Protein AF-A0A8J2Z560-F1 (afdb_monomer_lite)

Foldseek 3Di:
DPPLDQDPLLVVLLVLLLVLLVLQLVCLVVCCVVVVDPQPPPVVSVVLSVVSNVLSVVVVLLAPVSLVVNVVSLVVVLCCLPPPCCVPRVHDDPPVSSVVSVVSNVVSVVSCPPPVNVVSSVVSVVD

pLDDT: mean 84.21, std 12.17, range [44.91, 95.56]

Organism: NCBI:txid2056700

Radius of gyration: 16.34 Å; chains: 1; bounding box: 45×24×46 Å

Structure (mmCIF, N/CA/C/O backbone):
data_AF-A0A8J2Z560-F1
#
_entry.id   AF-A0A8J2Z560-F1
#
loop_
_atom_site.group_PDB
_atom_site.id
_atom_site.type_symbol
_atom_site.label_atom_id
_atom_site.label_alt_id
_atom_site.label_comp_id
_atom_site.label_asym_id
_atom_site.label_entity_id
_atom_site.label_seq_id
_atom_site.pdbx_PDB_ins_code
_atom_site.Cartn_x
_atom_site.Cartn_y
_atom_site.Cartn_z
_atom_site.occupancy
_atom_site.B_iso_or_equiv
_atom_site.auth_seq_id
_atom_site.auth_comp_id
_atom_site.auth_asym_id
_atom_site.auth_atom_id
_atom_site.pdbx_PDB_model_num
ATOM 1 N N . MET A 1 1 ? -27.516 -8.903 15.251 1.00 44.91 1 MET A N 1
ATOM 2 C CA . MET A 1 1 ? -26.198 -8.632 14.628 1.00 44.91 1 MET A CA 1
ATOM 3 C C . MET A 1 1 ? -25.779 -7.207 14.977 1.00 44.91 1 MET A C 1
ATOM 5 O O . MET A 1 1 ? -26.349 -6.266 14.437 1.00 44.91 1 MET A O 1
ATOM 9 N N . ASN A 1 2 ? -24.858 -7.015 15.925 1.00 47.09 2 ASN A N 1
ATOM 10 C CA . ASN A 1 2 ? -24.372 -5.671 16.258 1.00 47.09 2 ASN A CA 1
ATOM 11 C C . ASN A 1 2 ? -23.522 -5.148 15.093 1.00 47.09 2 ASN A C 1
ATOM 13 O O . ASN A 1 2 ? -22.430 -5.655 14.849 1.00 47.09 2 ASN A O 1
ATOM 17 N N . LYS A 1 3 ? -24.020 -4.146 14.359 1.00 56.28 3 LYS A N 1
ATOM 18 C CA . LYS A 1 3 ? -23.251 -3.467 13.307 1.00 56.28 3 LYS A CA 1
ATOM 19 C C . LYS A 1 3 ? -22.067 -2.757 13.967 1.00 56.28 3 LYS A C 1
ATOM 21 O O . LYS A 1 3 ? -22.227 -1.705 14.584 1.00 56.28 3 LYS A O 1
ATOM 26 N N . VAL A 1 4 ? -20.870 -3.329 13.863 1.00 65.12 4 VAL A N 1
ATOM 27 C CA . VAL A 1 4 ? -19.638 -2.644 14.269 1.00 65.12 4 VAL A CA 1
ATOM 28 C C . VAL A 1 4 ? -19.360 -1.559 13.227 1.00 65.12 4 VAL A C 1
ATOM 30 O O . VAL A 1 4 ? -18.790 -1.818 12.171 1.00 65.12 4 VAL A O 1
ATOM 33 N N . ILE A 1 5 ? -19.825 -0.337 13.490 1.00 73.88 5 ILE A N 1
ATOM 34 C CA . ILE A 1 5 ? -19.668 0.792 12.566 1.00 73.88 5 ILE A CA 1
ATOM 35 C C . ILE A 1 5 ? -18.176 1.128 12.431 1.00 73.88 5 ILE A C 1
ATOM 37 O O . ILE A 1 5 ? -17.498 1.411 13.424 1.00 73.88 5 ILE A O 1
ATOM 41 N N . ARG A 1 6 ? -17.662 1.106 11.194 1.00 78.31 6 ARG A N 1
ATOM 42 C CA . ARG A 1 6 ? -16.275 1.473 10.881 1.00 78.31 6 ARG A CA 1
ATOM 43 C C . ARG A 1 6 ? -16.057 2.973 11.153 1.00 78.31 6 ARG A C 1
ATOM 45 O O . ARG A 1 6 ? -16.836 3.794 10.667 1.00 78.31 6 ARG A O 1
ATOM 52 N N . PRO A 1 7 ? -14.999 3.378 11.882 1.00 84.19 7 PRO A N 1
ATOM 53 C CA . PRO A 1 7 ? -14.704 4.790 12.102 1.00 84.19 7 PRO A CA 1
ATOM 54 C C . PRO A 1 7 ? -14.401 5.509 10.781 1.00 84.19 7 PRO A C 1
ATOM 56 O O . PRO A 1 7 ? -13.635 4.993 9.966 1.00 84.19 7 PRO A O 1
ATOM 59 N N . LYS A 1 8 ? -14.894 6.747 10.609 1.00 86.38 8 LYS A N 1
ATOM 60 C CA . LYS A 1 8 ? -14.620 7.579 9.413 1.00 86.38 8 LYS A CA 1
ATOM 61 C C . LYS A 1 8 ? -13.122 7.686 9.084 1.00 86.38 8 LYS A C 1
ATOM 63 O O . LYS A 1 8 ? -12.740 7.673 7.924 1.00 86.38 8 LYS A O 1
ATOM 68 N N . ARG A 1 9 ? -12.267 7.729 10.112 1.00 85.12 9 ARG A N 1
ATOM 69 C CA . ARG A 1 9 ? -10.800 7.790 9.974 1.00 85.12 9 ARG A CA 1
ATOM 70 C C . ARG A 1 9 ? -10.196 6.520 9.373 1.00 85.12 9 ARG A C 1
ATOM 72 O O . ARG A 1 9 ? -9.296 6.608 8.553 1.00 85.12 9 ARG A O 1
ATOM 79 N N . VAL A 1 10 ? -10.707 5.350 9.765 1.00 87.38 10 VAL A N 1
ATOM 80 C CA . VAL A 1 10 ? -10.260 4.058 9.217 1.00 87.38 10 VAL A CA 1
ATOM 81 C C . VAL A 1 10 ? -10.662 3.963 7.749 1.00 87.38 10 VAL A C 1
ATOM 83 O O . VAL A 1 10 ? -9.858 3.557 6.924 1.00 87.38 10 VAL A O 1
ATOM 86 N N . TYR A 1 11 ? -11.879 4.403 7.415 1.00 89.12 11 TYR A N 1
ATOM 87 C CA . TYR A 1 11 ? -12.327 4.497 6.027 1.00 89.12 11 TYR A CA 1
ATOM 88 C C . TYR A 1 11 ? -11.426 5.418 5.194 1.00 89.12 11 TYR A C 1
ATOM 90 O O . TYR A 1 11 ? -10.955 4.996 4.147 1.00 89.12 11 TYR A O 1
ATOM 98 N N . ALA A 1 12 ? -11.127 6.625 5.687 1.00 91.00 12 ALA A N 1
ATOM 99 C CA . ALA A 1 12 ? -10.230 7.560 5.008 1.00 91.00 12 ALA A CA 1
ATOM 100 C C . ALA A 1 12 ? -8.830 6.966 4.779 1.00 91.00 12 ALA A C 1
ATOM 102 O O . ALA A 1 12 ? -8.313 7.050 3.674 1.00 91.00 12 ALA A O 1
ATOM 103 N N . ALA A 1 13 ? -8.250 6.306 5.786 1.00 92.88 13 ALA A N 1
ATOM 104 C CA . ALA A 1 13 ? -6.942 5.672 5.650 1.00 92.88 13 ALA A CA 1
ATOM 105 C C . ALA A 1 13 ? -6.941 4.527 4.623 1.00 92.88 13 ALA A C 1
ATOM 107 O O . ALA A 1 13 ? -6.016 4.422 3.830 1.00 92.88 13 ALA A O 1
ATOM 108 N N . ILE A 1 14 ? -7.987 3.698 4.586 1.00 93.19 14 ILE A N 1
ATOM 109 C CA . ILE A 1 14 ? -8.118 2.643 3.567 1.00 93.19 14 ILE A CA 1
ATOM 110 C C . ILE A 1 14 ? -8.240 3.257 2.167 1.00 93.19 14 ILE A C 1
ATOM 112 O O . ILE A 1 14 ? -7.603 2.781 1.236 1.00 93.19 14 ILE A O 1
ATOM 116 N N . TRP A 1 15 ? -9.008 4.340 2.022 1.00 93.56 15 TRP A N 1
ATOM 117 C CA . TRP A 1 15 ? -9.097 5.067 0.754 1.00 93.56 15 TRP A CA 1
ATOM 118 C C . TRP A 1 15 ? -7.780 5.699 0.328 1.00 93.56 15 TRP A C 1
ATOM 120 O O . TRP A 1 15 ? -7.501 5.726 -0.863 1.00 93.56 15 TRP A O 1
ATOM 130 N N . MET A 1 16 ? -6.954 6.157 1.270 1.00 94.62 16 MET A N 1
ATOM 131 C CA . MET A 1 16 ? -5.595 6.603 0.962 1.00 94.62 16 MET A CA 1
ATOM 132 C C . MET A 1 16 ? -4.744 5.450 0.418 1.00 94.62 16 MET A C 1
ATOM 134 O O . MET A 1 16 ? -4.065 5.644 -0.580 1.00 94.62 16 MET A O 1
ATOM 138 N N . LEU A 1 17 ? -4.829 4.247 1.003 1.00 94.94 17 LEU A N 1
ATOM 139 C CA . LEU A 1 17 ? -4.111 3.071 0.488 1.00 94.94 17 LEU A CA 1
ATOM 140 C C . LEU A 1 17 ? -4.580 2.680 -0.922 1.00 94.94 17 LEU A C 1
ATOM 142 O O . LEU A 1 17 ? -3.751 2.409 -1.784 1.00 94.94 17 LEU A O 1
ATOM 146 N N . TYR A 1 18 ? -5.889 2.719 -1.191 1.00 94.50 18 TYR A N 1
ATOM 147 C CA . TYR A 1 18 ? -6.398 2.528 -2.554 1.00 94.50 18 TYR A CA 1
ATOM 148 C C . TYR A 1 18 ? -5.937 3.630 -3.503 1.00 94.50 18 TYR A C 1
ATOM 150 O O . TYR A 1 18 ? -5.546 3.336 -4.626 1.00 94.50 18 TYR A O 1
ATOM 158 N N . GLY A 1 19 ? -5.955 4.884 -3.049 1.00 92.75 19 GLY A N 1
ATOM 159 C CA . GLY A 1 19 ? -5.475 6.027 -3.818 1.00 92.75 19 GLY A CA 1
ATOM 160 C C . GLY A 1 19 ? -4.023 5.851 -4.243 1.00 92.75 19 GLY A C 1
ATOM 161 O O . GLY A 1 19 ? -3.715 6.079 -5.402 1.00 92.75 19 GLY A O 1
ATOM 162 N N . VAL A 1 20 ? -3.163 5.358 -3.350 1.00 93.69 20 VAL A N 1
ATOM 163 C CA . VAL A 1 20 ? -1.766 5.033 -3.670 1.00 93.69 20 VAL A CA 1
ATOM 164 C C . VAL A 1 20 ? -1.671 3.993 -4.778 1.00 93.69 20 VAL A C 1
ATOM 166 O O . VAL A 1 20 ? -0.964 4.207 -5.752 1.00 93.69 20 VAL A O 1
ATOM 169 N N . SER A 1 21 ? -2.417 2.892 -4.676 1.00 91.69 21 SER A N 1
ATOM 170 C CA . SER A 1 21 ? -2.369 1.857 -5.714 1.00 91.69 21 SER A CA 1
ATOM 171 C C . SER A 1 21 ? -2.930 2.334 -7.056 1.00 91.69 21 SER A C 1
ATOM 173 O O . SER A 1 21 ? -2.436 1.940 -8.105 1.00 91.69 21 SER A O 1
ATOM 175 N N . ILE A 1 22 ? -3.950 3.195 -7.034 1.00 91.62 22 ILE A N 1
ATOM 176 C CA . ILE A 1 22 ? -4.503 3.804 -8.248 1.00 91.62 22 ILE A CA 1
ATOM 177 C C . ILE A 1 22 ? -3.496 4.775 -8.868 1.00 91.62 22 ILE A C 1
ATOM 179 O O . ILE A 1 22 ? -3.329 4.753 -10.080 1.00 91.62 22 ILE A O 1
ATOM 183 N N . LEU A 1 23 ? -2.821 5.604 -8.065 1.00 90.56 23 LEU A N 1
ATOM 184 C CA . LEU A 1 23 ? -1.782 6.514 -8.553 1.00 90.56 23 LE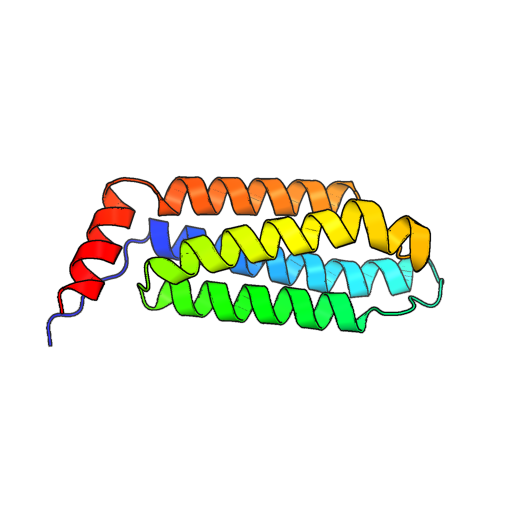U A CA 1
ATOM 185 C C . LEU A 1 23 ? -0.653 5.747 -9.244 1.00 90.56 23 LEU A C 1
ATOM 187 O O . LEU A 1 23 ? -0.274 6.127 -10.347 1.00 90.56 23 LEU A O 1
ATOM 191 N N . GLY A 1 24 ? -0.215 4.631 -8.665 1.00 86.25 24 GLY A N 1
ATOM 192 C CA . GLY A 1 24 ? 0.818 3.791 -9.262 1.00 86.25 24 GLY A CA 1
ATOM 193 C C . GLY A 1 24 ? 0.390 3.161 -10.581 1.00 86.25 24 GLY A C 1
ATOM 194 O O . GLY A 1 24 ? 1.121 3.204 -11.564 1.00 86.25 24 GLY A O 1
ATOM 195 N N . LEU A 1 25 ? -0.847 2.660 -10.656 1.00 87.00 25 LEU A N 1
ATOM 196 C CA . LEU A 1 25 ? -1.410 2.154 -11.913 1.00 87.00 25 LEU A CA 1
ATOM 197 C C . LEU A 1 25 ? -1.561 3.251 -12.977 1.00 87.00 25 LEU A C 1
ATOM 199 O O . LEU A 1 25 ? -1.373 2.984 -14.164 1.00 87.00 25 LEU A O 1
ATOM 203 N N . LEU A 1 26 ? -1.906 4.476 -12.572 1.00 84.44 26 LEU A N 1
ATOM 204 C CA . LEU A 1 26 ? -1.991 5.618 -13.482 1.00 84.44 26 LEU A CA 1
ATOM 205 C C . LEU A 1 26 ? -0.609 6.032 -13.996 1.00 84.44 26 LEU A C 1
ATOM 207 O O . LEU A 1 26 ? -0.501 6.362 -15.176 1.00 84.44 26 LEU A O 1
ATOM 211 N N . ASP A 1 27 ? 0.433 5.957 -13.162 1.00 81.12 27 ASP A N 1
ATOM 212 C CA . ASP A 1 27 ? 1.806 6.267 -13.572 1.00 81.12 27 ASP A CA 1
ATOM 213 C C . ASP A 1 27 ? 2.270 5.363 -14.722 1.00 81.12 27 ASP A C 1
ATOM 215 O O . ASP A 1 27 ? 2.879 5.844 -15.674 1.00 81.12 27 ASP A O 1
ATOM 219 N N . LEU A 1 28 ? 1.884 4.082 -14.720 1.00 76.12 28 LEU A N 1
ATOM 220 C CA . LEU A 1 28 ? 2.159 3.155 -15.831 1.00 76.12 28 LEU A CA 1
ATOM 221 C C . LEU A 1 28 ? 1.539 3.629 -17.153 1.00 76.12 28 LEU A C 1
ATOM 223 O O . LEU A 1 28 ? 2.154 3.525 -18.220 1.00 76.12 28 LEU A O 1
ATOM 227 N N . MET A 1 29 ? 0.323 4.178 -17.101 1.00 71.44 29 MET A N 1
ATOM 228 C CA . MET A 1 29 ? -0.375 4.682 -18.287 1.00 71.44 29 MET A CA 1
ATOM 229 C C . MET A 1 29 ? 0.233 5.992 -18.800 1.00 71.44 29 MET A C 1
ATOM 231 O O . MET A 1 29 ? 0.290 6.216 -20.011 1.00 71.44 29 MET A O 1
ATOM 235 N N . THR A 1 30 ? 0.699 6.861 -17.902 1.00 67.88 30 THR A N 1
ATOM 236 C CA . THR A 1 30 ? 1.297 8.150 -18.279 1.00 67.88 30 THR A CA 1
ATOM 237 C C . THR A 1 30 ? 2.750 8.014 -18.714 1.00 67.88 30 THR A C 1
ATOM 239 O O . THR A 1 30 ? 3.176 8.665 -19.664 1.00 67.88 30 THR A O 1
ATOM 242 N N . SER A 1 31 ? 3.514 7.137 -18.074 1.00 61.88 31 SER A N 1
ATOM 243 C CA . SER A 1 31 ? 4.936 6.958 -18.360 1.00 61.88 31 SER A CA 1
ATOM 244 C C . SER A 1 31 ? 5.159 6.206 -19.681 1.00 61.88 31 SER A C 1
ATOM 246 O O . SER A 1 31 ? 6.055 6.572 -20.441 1.00 61.88 31 SER A O 1
ATOM 248 N N . SER A 1 32 ? 4.289 5.254 -20.045 1.00 55.44 32 SER A N 1
ATOM 249 C CA . SER A 1 32 ? 4.311 4.605 -21.372 1.00 55.44 32 SER A CA 1
ATOM 250 C C . SER A 1 32 ? 3.948 5.551 -22.526 1.00 55.44 32 SER A C 1
ATOM 252 O O . SER A 1 32 ? 4.480 5.413 -23.628 1.00 55.44 32 SER A O 1
ATOM 254 N N . THR A 1 33 ? 3.078 6.538 -22.288 1.00 55.25 33 THR A N 1
ATOM 255 C CA . THR A 1 33 ? 2.648 7.501 -23.316 1.00 55.25 33 THR A CA 1
ATOM 256 C C . THR A 1 33 ? 3.595 8.691 -23.470 1.00 55.25 33 THR A C 1
ATOM 258 O O . THR A 1 33 ? 3.771 9.175 -24.586 1.00 55.25 33 THR A O 1
ATOM 261 N N . LEU A 1 34 ? 4.232 9.151 -22.388 1.00 55.16 34 LEU A N 1
ATOM 262 C CA . LEU A 1 34 ? 5.132 10.311 -22.415 1.00 55.16 34 LEU A CA 1
ATOM 263 C C . LEU A 1 34 ? 6.571 9.967 -22.812 1.00 55.16 34 LEU A C 1
ATOM 265 O O . LEU A 1 34 ? 7.247 10.808 -23.401 1.00 55.16 34 LEU A O 1
ATOM 269 N N . VAL A 1 35 ? 7.051 8.760 -22.496 1.00 59.00 35 VAL A N 1
ATOM 270 C CA . VAL A 1 35 ? 8.469 8.401 -22.674 1.00 59.00 35 VAL A CA 1
ATOM 271 C C . VAL A 1 35 ? 8.712 7.606 -23.967 1.00 59.00 35 VAL A C 1
ATOM 273 O O . VAL A 1 35 ? 9.851 7.518 -24.408 1.00 59.00 35 VAL A O 1
ATOM 276 N N . MET A 1 36 ? 7.667 7.076 -24.628 1.00 57.31 36 MET A N 1
ATOM 277 C CA . MET A 1 36 ? 7.758 6.242 -25.850 1.00 57.31 36 MET A CA 1
ATOM 278 C C . MET A 1 36 ? 8.816 5.120 -25.778 1.00 57.31 36 MET A C 1
ATOM 280 O O . MET A 1 36 ? 9.326 4.666 -26.802 1.00 57.31 36 MET A O 1
ATOM 284 N N . VAL A 1 37 ? 9.157 4.658 -24.575 1.00 59.09 37 VAL A N 1
ATOM 285 C CA . VAL A 1 37 ? 10.047 3.515 -24.368 1.00 59.09 37 VAL A CA 1
ATOM 286 C C . VAL A 1 37 ? 9.163 2.297 -24.111 1.00 59.09 37 VAL A C 1
ATOM 288 O O . VAL A 1 37 ? 8.261 2.386 -23.271 1.00 59.09 37 VAL A O 1
ATOM 291 N N . PRO A 1 38 ? 9.367 1.173 -24.824 1.00 58.03 38 PRO A N 1
ATOM 292 C CA . PRO A 1 38 ? 8.678 -0.066 -24.504 1.00 58.03 38 PRO A CA 1
ATOM 293 C C . PRO A 1 38 ? 9.036 -0.445 -23.069 1.00 58.03 38 PRO A C 1
ATOM 295 O O . PRO A 1 38 ? 10.179 -0.767 -22.761 1.00 58.03 38 PRO A O 1
ATOM 298 N N . MET A 1 39 ? 8.057 -0.342 -22.177 1.00 63.56 39 MET A N 1
ATOM 299 C CA . MET A 1 39 ? 8.234 -0.741 -20.794 1.00 63.56 39 MET A CA 1
ATOM 300 C C . MET A 1 39 ? 8.243 -2.267 -20.742 1.00 63.56 39 MET A C 1
ATOM 302 O O . MET A 1 39 ? 7.203 -2.922 -20.865 1.00 63.56 39 MET A O 1
ATOM 306 N N . GLU A 1 40 ? 9.424 -2.846 -20.579 1.00 65.31 40 GLU A N 1
ATOM 307 C CA . GLU A 1 40 ? 9.525 -4.252 -20.231 1.00 65.31 40 GLU A CA 1
ATOM 308 C C . GLU A 1 40 ? 9.004 -4.439 -18.798 1.00 65.31 40 GLU A C 1
ATOM 310 O O . GLU A 1 40 ? 9.266 -3.640 -17.903 1.00 65.31 40 GLU A O 1
ATOM 315 N N . HIS A 1 41 ? 8.220 -5.495 -18.585 1.00 71.69 41 HIS A N 1
ATOM 316 C CA . HIS A 1 41 ? 7.717 -5.902 -17.269 1.00 71.69 41 HIS A CA 1
ATOM 317 C C . HIS A 1 41 ? 6.661 -5.018 -16.567 1.00 71.69 41 HIS A C 1
ATOM 319 O O . HIS A 1 41 ? 6.423 -5.247 -15.387 1.00 71.69 41 HIS A O 1
ATOM 325 N N . VAL A 1 42 ? 5.909 -4.157 -17.273 1.00 75.75 42 VAL A N 1
ATOM 326 C CA . VAL A 1 42 ? 4.746 -3.387 -16.720 1.00 75.75 42 VAL A CA 1
ATOM 327 C C . VAL A 1 42 ? 3.762 -4.238 -15.913 1.00 75.75 42 VAL A C 1
ATOM 329 O O . VAL A 1 42 ? 3.084 -3.775 -14.996 1.00 75.75 42 VAL A O 1
ATOM 332 N N . TRP A 1 43 ? 3.629 -5.511 -16.279 1.00 80.75 43 TRP A N 1
ATOM 333 C CA . TRP A 1 43 ? 2.741 -6.438 -15.589 1.00 80.75 43 TRP A CA 1
ATOM 334 C C . TRP A 1 43 ? 3.141 -6.653 -14.119 1.00 80.75 43 TRP A C 1
ATOM 336 O O . TRP A 1 43 ? 2.262 -6.966 -13.317 1.00 80.75 43 TRP A O 1
ATOM 346 N N . LEU A 1 44 ? 4.419 -6.474 -13.752 1.00 84.88 44 LEU A N 1
ATOM 347 C CA . LEU A 1 44 ? 4.887 -6.559 -12.366 1.00 84.88 44 LEU A CA 1
ATOM 348 C C . LEU A 1 44 ? 4.233 -5.481 -11.507 1.00 84.88 44 LEU A C 1
ATOM 350 O O . LEU A 1 44 ? 3.713 -5.800 -10.440 1.00 84.88 44 LEU A O 1
ATOM 354 N N . ASP A 1 45 ? 4.182 -4.245 -11.998 1.00 85.31 45 ASP A N 1
ATOM 355 C CA . ASP A 1 45 ? 3.522 -3.132 -11.322 1.00 85.31 45 ASP A CA 1
ATOM 356 C C . ASP A 1 45 ? 2.029 -3.388 -11.170 1.00 85.31 45 ASP A C 1
ATOM 358 O O . ASP A 1 45 ? 1.477 -3.266 -10.076 1.00 85.31 45 ASP A O 1
ATOM 362 N N . VAL A 1 46 ? 1.374 -3.837 -12.244 1.00 87.81 46 VAL A N 1
ATOM 363 C CA . VAL A 1 46 ? -0.051 -4.185 -12.205 1.00 87.81 46 VAL A CA 1
ATOM 364 C C . VAL A 1 46 ? -0.319 -5.239 -11.131 1.00 87.81 46 VAL A C 1
ATOM 366 O O . VAL A 1 46 ? -1.221 -5.069 -10.309 1.00 87.81 46 VAL A O 1
ATOM 369 N N . VAL A 1 47 ? 0.479 -6.308 -11.090 1.00 91.38 47 VAL A N 1
ATOM 370 C CA . VAL A 1 47 ? 0.339 -7.367 -10.085 1.00 91.38 47 VAL A CA 1
ATOM 371 C C . VAL A 1 47 ? 0.600 -6.827 -8.679 1.00 91.38 47 VAL A C 1
ATOM 373 O O . VAL A 1 47 ? -0.202 -7.081 -7.780 1.00 91.38 47 VAL A O 1
ATOM 376 N N . ALA A 1 48 ? 1.670 -6.058 -8.474 1.00 91.19 48 ALA A N 1
ATOM 377 C CA . ALA A 1 48 ? 2.023 -5.514 -7.169 1.00 91.19 48 ALA A CA 1
ATOM 378 C C . ALA A 1 48 ? 0.932 -4.586 -6.618 1.00 91.19 48 ALA A C 1
ATOM 380 O O . ALA A 1 48 ? 0.480 -4.765 -5.483 1.00 91.19 48 ALA A O 1
ATOM 381 N N . TYR A 1 49 ? 0.435 -3.651 -7.430 1.00 93.12 49 TYR A N 1
ATOM 382 C CA . TYR A 1 49 ? -0.626 -2.734 -7.020 1.00 93.12 49 TYR A CA 1
ATOM 383 C C . TYR A 1 49 ? -1.968 -3.449 -6.810 1.00 93.12 49 TYR A C 1
ATOM 385 O O . TYR A 1 49 ? -2.669 -3.137 -5.847 1.00 93.12 49 TYR A O 1
ATOM 393 N N . ILE A 1 50 ? -2.312 -4.468 -7.608 1.00 94.19 50 ILE A N 1
ATOM 394 C CA . ILE A 1 50 ? -3.498 -5.309 -7.353 1.00 94.19 50 ILE A CA 1
ATOM 395 C C . ILE A 1 50 ? -3.370 -6.053 -6.019 1.00 94.19 50 ILE A C 1
ATOM 397 O O . ILE A 1 50 ? -4.332 -6.109 -5.248 1.00 94.19 50 ILE A O 1
ATOM 401 N N . VAL A 1 51 ? -2.192 -6.602 -5.712 1.00 95.19 51 VAL A N 1
ATOM 402 C CA . VAL A 1 51 ? -1.936 -7.277 -4.432 1.00 95.19 51 VAL A CA 1
ATOM 403 C C . VAL A 1 51 ? -2.071 -6.291 -3.268 1.00 95.19 51 VAL A C 1
ATOM 405 O O . VAL A 1 51 ? -2.737 -6.606 -2.280 1.00 95.19 51 VAL A O 1
ATOM 408 N N . LEU A 1 52 ? -1.525 -5.077 -3.383 1.00 94.69 52 LEU A N 1
ATOM 409 C CA . LEU A 1 52 ? -1.686 -4.034 -2.364 1.00 94.69 52 LEU A CA 1
ATOM 410 C C . LEU A 1 52 ? -3.161 -3.643 -2.173 1.00 94.69 52 LEU A C 1
ATOM 412 O O . LEU A 1 52 ? -3.617 -3.552 -1.029 1.00 94.69 52 LEU A O 1
ATOM 416 N N . ILE A 1 53 ? -3.943 -3.516 -3.253 1.00 94.88 53 ILE A N 1
ATOM 417 C CA . ILE A 1 53 ? -5.399 -3.290 -3.189 1.00 94.88 53 ILE A CA 1
ATOM 418 C C . ILE A 1 53 ? -6.094 -4.435 -2.448 1.00 94.88 53 ILE A C 1
ATOM 420 O O . ILE A 1 53 ? -6.896 -4.189 -1.544 1.00 94.88 53 ILE A O 1
ATOM 424 N N . ALA A 1 54 ? -5.781 -5.687 -2.785 1.00 95.56 54 ALA A N 1
ATOM 425 C CA . ALA A 1 54 ? -6.376 -6.849 -2.135 1.00 95.56 54 ALA A CA 1
ATOM 426 C C . ALA A 1 54 ? -6.079 -6.857 -0.627 1.00 95.56 54 ALA A C 1
ATOM 428 O O . ALA A 1 54 ? -6.977 -7.062 0.192 1.00 95.56 54 ALA A O 1
ATOM 429 N N . VAL A 1 55 ? -4.845 -6.550 -0.227 1.00 95.31 55 VAL A N 1
ATOM 430 C CA . VAL A 1 55 ? -4.483 -6.476 1.193 1.00 95.31 55 VAL A CA 1
ATOM 431 C C . VAL A 1 55 ? -5.154 -5.282 1.882 1.00 95.31 55 VAL A C 1
ATOM 433 O O . VAL A 1 55 ? -5.655 -5.433 2.998 1.00 95.31 55 VAL A O 1
ATOM 436 N N . ALA A 1 56 ? -5.259 -4.120 1.230 1.00 93.44 56 ALA A N 1
ATOM 437 C CA . ALA A 1 56 ? -6.018 -2.977 1.748 1.00 93.44 56 ALA A CA 1
ATOM 438 C C . ALA A 1 56 ? -7.508 -3.316 1.951 1.00 93.44 56 ALA A C 1
ATOM 440 O O . ALA A 1 56 ? -8.111 -2.914 2.954 1.00 93.44 56 ALA A O 1
ATOM 441 N N . PHE A 1 57 ? -8.087 -4.139 1.073 1.00 93.75 57 PHE A N 1
ATOM 442 C CA . PHE A 1 57 ? -9.434 -4.673 1.251 1.00 93.75 57 PHE A CA 1
ATOM 443 C C . PHE A 1 57 ? -9.537 -5.574 2.485 1.00 93.75 57 PHE A C 1
ATOM 445 O O . PHE A 1 57 ? -10.459 -5.401 3.286 1.00 93.75 57 PHE A O 1
ATOM 452 N N . VAL A 1 58 ? -8.567 -6.462 2.717 1.00 92.69 58 VAL A N 1
ATOM 453 C CA . VAL A 1 58 ? -8.521 -7.301 3.929 1.00 92.69 58 VAL A CA 1
ATOM 454 C C . VAL A 1 58 ? -8.359 -6.453 5.201 1.00 92.69 58 VAL A C 1
ATOM 456 O O . VAL A 1 58 ? -9.019 -6.722 6.208 1.00 92.69 58 VAL A O 1
ATOM 459 N N . ILE A 1 59 ? -7.570 -5.370 5.168 1.00 92.00 59 ILE A N 1
ATOM 460 C CA . ILE A 1 59 ? -7.511 -4.389 6.271 1.00 92.00 59 ILE A CA 1
ATOM 461 C C . ILE A 1 59 ? -8.903 -3.798 6.526 1.00 92.00 59 ILE A C 1
ATOM 463 O O . ILE A 1 59 ? -9.313 -3.626 7.677 1.00 92.00 59 ILE A O 1
ATOM 467 N N . SER A 1 60 ? -9.664 -3.533 5.463 1.00 89.75 60 SER A N 1
ATOM 468 C CA . SER A 1 60 ? -11.032 -3.026 5.556 1.00 89.75 60 SER A CA 1
ATOM 469 C C . SER A 1 60 ? -11.979 -3.985 6.291 1.00 89.75 60 SER A C 1
ATOM 471 O O . SER A 1 60 ? -12.874 -3.529 7.009 1.00 89.75 60 SER A O 1
ATOM 473 N N . LEU A 1 61 ? -11.753 -5.296 6.201 1.00 88.94 61 LEU A N 1
ATOM 474 C CA . LEU A 1 61 ? -12.526 -6.302 6.936 1.00 88.94 61 LE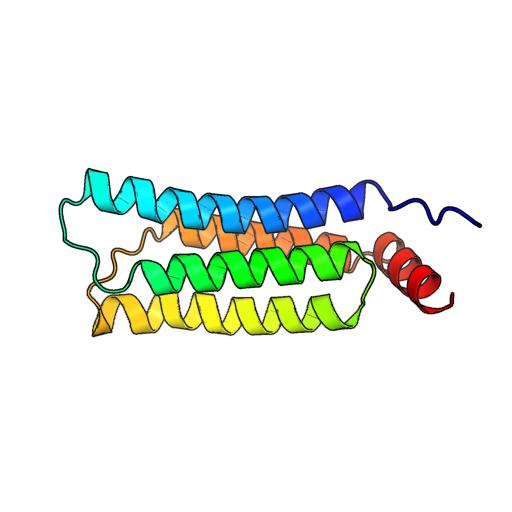U A CA 1
ATOM 475 C C . LEU A 1 61 ? -12.214 -6.316 8.444 1.00 88.94 61 LEU A C 1
ATOM 477 O O . LEU A 1 61 ? -12.911 -6.978 9.205 1.00 88.94 61 LEU A O 1
ATOM 481 N N . GLY A 1 62 ? -11.210 -5.560 8.903 1.00 85.50 62 GLY A N 1
ATOM 482 C CA . GLY A 1 62 ? -10.854 -5.460 10.321 1.00 85.50 62 GLY A CA 1
ATOM 483 C C . GLY A 1 62 ? -9.804 -6.473 10.776 1.00 85.50 62 GLY A C 1
ATOM 484 O O . GLY A 1 62 ? -9.600 -6.656 11.978 1.00 85.50 62 GLY A O 1
ATOM 485 N N . VAL A 1 63 ? -9.093 -7.108 9.842 1.00 88.94 63 VAL A N 1
ATOM 486 C CA . VAL A 1 63 ? -8.019 -8.058 10.154 1.00 88.94 63 VAL A CA 1
ATOM 487 C C . VAL A 1 63 ? -6.751 -7.299 10.556 1.00 88.94 63 VAL A C 1
ATOM 489 O O . VAL A 1 63 ? -6.159 -6.580 9.752 1.00 88.94 63 VAL A O 1
ATOM 492 N N . LYS A 1 64 ? -6.283 -7.472 11.800 1.00 88.25 64 LYS A N 1
ATOM 493 C CA . LYS A 1 64 ? -5.084 -6.765 12.297 1.00 88.25 64 LYS A CA 1
ATOM 494 C C . LYS A 1 64 ? -3.799 -7.180 11.594 1.00 88.25 64 LYS A C 1
ATOM 496 O O . LYS A 1 64 ? -2.961 -6.321 11.336 1.00 88.25 64 LYS A O 1
ATOM 501 N N . ALA A 1 65 ? -3.652 -8.472 11.300 1.00 88.75 65 ALA A N 1
ATOM 502 C CA . ALA A 1 65 ? -2.457 -9.022 10.663 1.00 88.75 65 ALA A CA 1
ATOM 503 C C . ALA A 1 65 ? -2.228 -8.441 9.258 1.00 88.75 65 ALA A C 1
ATOM 505 O O . ALA A 1 65 ? -1.088 -8.207 8.870 1.00 88.75 65 ALA A O 1
ATOM 506 N N . ALA A 1 66 ? -3.303 -8.100 8.539 1.00 91.56 66 ALA A N 1
ATOM 507 C CA . ALA A 1 66 ? -3.222 -7.526 7.198 1.00 91.56 66 ALA A CA 1
ATOM 508 C C . ALA A 1 66 ? -2.475 -6.183 7.159 1.00 91.56 66 ALA A C 1
ATOM 510 O O . ALA A 1 66 ? -1.835 -5.869 6.162 1.00 91.56 66 ALA A O 1
ATOM 511 N N . LYS A 1 67 ? -2.480 -5.420 8.263 1.00 91.81 67 LYS A N 1
ATOM 512 C CA . LYS A 1 67 ? -1.684 -4.189 8.384 1.00 91.81 67 LYS A CA 1
ATOM 513 C C . LYS A 1 67 ? -0.186 -4.466 8.263 1.00 91.81 67 LYS A C 1
ATOM 515 O O . LYS A 1 67 ? 0.507 -3.744 7.560 1.00 91.81 67 LYS A O 1
ATOM 520 N N . TRP A 1 68 ? 0.296 -5.509 8.935 1.00 93.50 68 TRP A N 1
ATOM 521 C CA . TRP A 1 68 ? 1.702 -5.907 8.880 1.00 93.50 68 TRP A CA 1
ATOM 522 C C . TRP A 1 68 ? 2.071 -6.472 7.513 1.00 93.50 68 TRP A C 1
ATOM 524 O O . TRP A 1 68 ? 3.097 -6.091 6.963 1.00 93.50 68 TRP A O 1
ATOM 534 N N . ILE A 1 69 ? 1.199 -7.307 6.940 1.00 94.56 69 ILE A N 1
ATOM 535 C CA . ILE A 1 69 ? 1.391 -7.867 5.596 1.00 94.56 69 ILE A CA 1
ATOM 536 C C . ILE A 1 69 ? 1.531 -6.744 4.563 1.00 94.56 69 ILE A C 1
ATOM 538 O O . ILE A 1 69 ? 2.464 -6.766 3.768 1.00 94.56 69 ILE A O 1
ATOM 542 N N . TYR A 1 70 ? 0.661 -5.730 4.613 1.00 95.56 70 TYR A N 1
ATOM 543 C CA . TYR A 1 70 ? 0.741 -4.588 3.703 1.00 95.56 70 TYR A CA 1
ATOM 544 C C . TYR A 1 70 ? 2.060 -3.829 3.854 1.00 95.56 70 TYR A C 1
ATOM 546 O O . TYR A 1 70 ? 2.677 -3.496 2.853 1.00 95.56 70 TYR A O 1
ATOM 554 N N . ILE A 1 71 ? 2.506 -3.556 5.087 1.00 94.38 71 ILE A N 1
ATOM 555 C CA . ILE A 1 71 ? 3.777 -2.851 5.325 1.00 94.38 71 ILE A CA 1
ATOM 556 C C . ILE A 1 71 ? 4.943 -3.630 4.714 1.00 94.38 71 ILE A C 1
ATOM 558 O O . ILE A 1 71 ? 5.762 -3.041 4.019 1.00 94.38 71 ILE A O 1
ATOM 562 N N . ILE A 1 72 ? 5.005 -4.944 4.944 1.00 95.31 72 ILE A N 1
ATOM 563 C CA . ILE A 1 72 ? 6.073 -5.796 4.406 1.00 95.31 72 ILE A CA 1
ATOM 564 C C . ILE A 1 72 ? 6.047 -5.779 2.876 1.00 95.31 72 ILE A C 1
ATOM 566 O O . ILE A 1 72 ? 7.079 -5.547 2.253 1.00 95.31 72 ILE A O 1
ATOM 570 N N . LEU A 1 73 ? 4.870 -5.967 2.274 1.00 94.69 73 LEU A N 1
ATOM 571 C CA . LEU A 1 73 ? 4.708 -5.924 0.821 1.00 94.69 73 LEU A CA 1
ATOM 572 C C . LEU A 1 73 ? 5.088 -4.563 0.241 1.00 94.69 73 LEU A C 1
ATOM 574 O O . LEU A 1 73 ? 5.776 -4.522 -0.769 1.00 94.69 73 LEU A O 1
ATOM 578 N N . ALA A 1 74 ? 4.694 -3.465 0.888 1.00 93.56 74 ALA A N 1
ATOM 579 C CA . ALA A 1 74 ? 5.068 -2.124 0.465 1.00 93.56 74 ALA A CA 1
ATOM 580 C C . ALA A 1 74 ? 6.590 -1.932 0.529 1.00 93.56 74 ALA A C 1
ATOM 582 O O . ALA A 1 74 ? 7.178 -1.482 -0.444 1.00 93.56 74 ALA A O 1
ATOM 583 N N . ILE A 1 75 ? 7.251 -2.324 1.622 1.00 94.75 75 ILE A N 1
ATOM 584 C CA . ILE A 1 75 ? 8.716 -2.221 1.732 1.00 94.75 75 ILE A CA 1
ATOM 585 C C . ILE A 1 75 ? 9.398 -3.002 0.606 1.00 94.75 75 ILE A C 1
ATOM 587 O O . ILE A 1 75 ? 10.268 -2.454 -0.062 1.00 94.75 75 ILE A O 1
ATOM 591 N N . ILE A 1 76 ? 8.991 -4.255 0.380 1.00 94.75 76 ILE A N 1
ATOM 592 C CA . ILE A 1 76 ? 9.558 -5.097 -0.682 1.00 94.75 76 ILE A CA 1
ATOM 593 C C . ILE A 1 76 ? 9.323 -4.455 -2.051 1.00 94.75 76 ILE A C 1
ATOM 595 O O . ILE A 1 76 ? 10.263 -4.325 -2.830 1.00 94.75 76 ILE A O 1
ATOM 599 N N . TRP A 1 77 ? 8.092 -4.025 -2.327 1.00 93.75 77 TRP A N 1
ATOM 600 C CA . TRP A 1 77 ? 7.718 -3.440 -3.607 1.00 93.75 77 TRP A CA 1
ATOM 601 C C . TRP A 1 77 ? 8.475 -2.146 -3.894 1.00 93.75 77 TRP A C 1
ATOM 603 O O . TRP A 1 77 ? 9.137 -2.049 -4.918 1.00 93.75 77 TRP A O 1
ATOM 613 N N . TYR A 1 78 ? 8.453 -1.178 -2.977 1.00 90.94 78 TYR A N 1
ATOM 614 C CA . TYR A 1 78 ? 9.136 0.099 -3.185 1.00 90.94 78 TYR A CA 1
ATOM 615 C C . TYR A 1 78 ? 10.661 -0.045 -3.180 1.00 90.94 78 TYR A C 1
ATOM 617 O O . TYR A 1 78 ? 11.329 0.682 -3.906 1.00 90.94 78 TYR A O 1
ATOM 625 N N . ALA A 1 79 ? 11.234 -0.998 -2.435 1.00 91.19 79 ALA A N 1
ATOM 626 C CA . ALA A 1 79 ? 12.660 -1.304 -2.556 1.00 91.19 79 ALA A CA 1
ATOM 627 C C . ALA A 1 79 ? 12.993 -1.867 -3.947 1.00 91.19 79 ALA A C 1
ATOM 629 O O . ALA A 1 79 ? 13.958 -1.434 -4.573 1.00 91.19 79 ALA A O 1
ATOM 630 N N . PHE A 1 80 ? 12.175 -2.789 -4.455 1.00 90.38 80 PHE A N 1
ATOM 631 C CA . PHE A 1 80 ? 12.341 -3.357 -5.791 1.00 90.38 80 PHE A CA 1
ATOM 632 C C . PHE A 1 80 ? 12.170 -2.295 -6.889 1.00 90.38 80 PHE A C 1
ATOM 634 O O . PHE A 1 80 ? 12.981 -2.213 -7.809 1.00 90.38 80 PHE A O 1
ATOM 641 N N . LEU A 1 81 ? 11.170 -1.429 -6.746 1.00 87.25 81 LEU A N 1
ATOM 642 C CA . LEU A 1 81 ? 10.847 -0.360 -7.684 1.00 87.25 81 LEU A CA 1
ATOM 643 C C . LEU A 1 81 ? 11.892 0.765 -7.701 1.00 87.25 81 LEU A C 1
ATOM 645 O O . LEU A 1 81 ? 12.156 1.319 -8.761 1.00 87.25 81 LEU A O 1
ATOM 649 N N . ILE A 1 82 ? 12.533 1.076 -6.570 1.00 87.62 82 ILE A N 1
ATOM 650 C CA . ILE A 1 82 ? 13.562 2.128 -6.495 1.00 87.62 82 ILE A CA 1
ATOM 651 C C . ILE A 1 82 ? 14.952 1.607 -6.880 1.00 87.62 82 ILE A C 1
ATOM 653 O O . ILE A 1 82 ? 15.676 2.300 -7.588 1.00 87.62 82 ILE A O 1
ATOM 657 N N . PHE A 1 83 ? 15.345 0.422 -6.402 1.00 89.19 83 PHE A N 1
ATOM 658 C CA . PHE A 1 83 ? 16.732 -0.046 -6.517 1.00 89.19 83 PHE A CA 1
ATOM 659 C C . PHE A 1 83 ? 16.947 -1.095 -7.609 1.00 89.19 83 PHE A C 1
ATOM 661 O O . PHE A 1 83 ? 18.033 -1.166 -8.164 1.00 89.19 83 PHE A O 1
ATOM 668 N N . TYR A 1 84 ? 15.949 -1.925 -7.922 1.00 87.25 84 TYR A N 1
ATOM 669 C CA . TYR A 1 84 ? 16.153 -3.071 -8.815 1.00 87.25 84 TYR A CA 1
ATOM 670 C C . TYR A 1 84 ? 15.635 -2.822 -10.234 1.00 87.25 84 TYR A C 1
ATOM 672 O O . TYR A 1 84 ? 16.382 -2.982 -11.200 1.00 87.25 84 TYR A O 1
ATOM 680 N N . LEU A 1 85 ? 14.370 -2.412 -10.368 1.00 83.06 85 LEU A N 1
ATOM 681 C CA . LEU A 1 85 ? 13.702 -2.218 -11.661 1.00 83.06 85 LEU A CA 1
ATOM 682 C C . LEU A 1 85 ? 14.384 -1.176 -12.572 1.00 83.06 85 LEU A C 1
ATOM 684 O O . LEU A 1 85 ? 14.525 -1.458 -13.766 1.00 83.06 85 LEU A O 1
ATOM 688 N N . PRO A 1 86 ? 14.862 -0.021 -12.069 1.00 80.19 86 PRO A N 1
ATOM 689 C CA . PRO A 1 86 ? 15.552 0.952 -12.912 1.00 80.19 86 PRO A CA 1
ATOM 690 C C . PRO A 1 86 ? 16.892 0.426 -13.441 1.00 80.19 86 PRO A C 1
ATOM 692 O O . PRO A 1 86 ? 17.224 0.661 -14.599 1.00 80.19 86 PRO A O 1
ATOM 695 N N . GLU A 1 87 ? 17.641 -0.314 -12.617 1.00 81.25 87 GLU A N 1
ATOM 696 C CA . GLU A 1 87 ? 18.967 -0.840 -12.973 1.00 81.25 87 GLU A CA 1
ATOM 697 C C . GLU A 1 87 ? 18.900 -2.045 -13.924 1.00 81.25 87 GLU A C 1
ATOM 699 O O . GLU A 1 87 ? 19.754 -2.180 -14.797 1.00 81.25 87 GLU A O 1
ATOM 704 N N . HIS A 1 88 ? 17.899 -2.920 -13.769 1.00 83.19 88 HIS A N 1
ATOM 705 C CA . HIS A 1 88 ? 17.858 -4.217 -14.459 1.00 83.19 88 HIS A CA 1
ATOM 706 C C . HIS A 1 88 ? 16.826 -4.302 -15.587 1.00 83.19 88 HIS A C 1
ATOM 708 O O . HIS A 1 88 ? 16.977 -5.140 -16.472 1.00 83.19 88 HIS A O 1
ATOM 714 N N . ALA A 1 89 ? 15.784 -3.466 -15.566 1.00 77.19 89 ALA A N 1
ATOM 715 C CA . ALA A 1 89 ? 14.678 -3.523 -16.527 1.00 77.19 89 ALA A CA 1
ATOM 716 C C . ALA A 1 89 ? 14.442 -2.193 -17.262 1.00 77.19 89 ALA A C 1
ATOM 718 O O . ALA A 1 89 ? 13.455 -2.062 -17.981 1.00 77.19 89 ALA A O 1
ATOM 719 N N . SER A 1 90 ? 15.317 -1.191 -17.076 1.00 73.81 90 SER A N 1
ATOM 720 C CA . SER A 1 90 ? 15.149 0.160 -17.644 1.00 73.81 90 SER A CA 1
ATOM 721 C C . SER A 1 90 ? 13.760 0.756 -17.360 1.00 73.81 90 SER A C 1
ATOM 723 O O . SER A 1 90 ? 13.223 1.525 -18.160 1.00 73.81 90 SER A O 1
ATOM 725 N N . HIS A 1 91 ? 13.159 0.383 -16.224 1.00 73.38 91 HIS A N 1
ATOM 726 C CA . HIS A 1 91 ? 11.814 0.810 -15.871 1.00 73.38 91 HIS A CA 1
ATOM 727 C C . HIS A 1 91 ? 11.828 2.314 -15.561 1.00 73.38 91 HIS A C 1
ATOM 729 O O . HIS A 1 91 ? 12.563 2.738 -14.660 1.00 73.38 91 HIS A O 1
ATOM 735 N N . PRO A 1 92 ? 11.042 3.145 -16.270 1.00 74.94 92 PRO A N 1
ATOM 736 C CA . PRO A 1 92 ? 11.029 4.576 -16.018 1.00 74.94 92 PRO A CA 1
ATOM 737 C C . PRO A 1 92 ? 10.443 4.831 -14.628 1.00 74.94 92 PRO A C 1
ATOM 739 O O . PRO A 1 92 ? 9.313 4.451 -14.328 1.00 74.94 92 PRO A O 1
ATOM 742 N N . LEU A 1 93 ? 11.245 5.450 -13.764 1.00 75.44 93 LEU A N 1
ATOM 743 C CA . LEU A 1 93 ? 10.867 5.747 -12.391 1.00 75.44 93 LEU A CA 1
ATOM 744 C C . LEU A 1 93 ? 10.423 7.204 -12.272 1.00 75.44 93 LEU A C 1
ATOM 746 O O . LEU A 1 93 ? 11.240 8.124 -12.366 1.00 75.44 93 LEU A O 1
ATOM 750 N N . ASN A 1 94 ? 9.145 7.425 -11.977 1.00 83.44 94 ASN A N 1
ATOM 751 C CA . ASN A 1 94 ? 8.655 8.744 -11.604 1.00 83.44 94 ASN A CA 1
ATOM 752 C C . ASN A 1 94 ? 8.904 9.007 -10.112 1.00 83.44 94 ASN A C 1
ATOM 754 O O . ASN A 1 94 ? 8.045 8.778 -9.259 1.00 83.44 94 ASN A O 1
ATOM 758 N N . PHE A 1 95 ? 10.103 9.498 -9.788 1.00 80.94 95 PHE A N 1
ATOM 759 C CA . PHE A 1 95 ? 10.539 9.702 -8.401 1.00 80.94 95 PHE A CA 1
ATOM 760 C C . PHE A 1 95 ? 9.555 10.544 -7.569 1.00 80.94 95 PHE A C 1
ATOM 762 O O . PHE A 1 95 ? 9.307 10.241 -6.403 1.00 80.94 95 PHE A O 1
ATOM 769 N N . TRP A 1 96 ? 8.958 11.582 -8.165 1.00 84.62 96 TRP A N 1
ATOM 770 C CA . TRP A 1 96 ? 8.009 12.458 -7.474 1.00 84.62 96 TRP A CA 1
ATOM 771 C C . TRP A 1 96 ? 6.711 11.744 -7.107 1.00 84.62 96 TRP A C 1
ATOM 773 O O . TRP A 1 96 ? 6.203 11.925 -5.999 1.00 84.62 96 TRP A O 1
ATOM 783 N N . LEU A 1 97 ? 6.185 10.926 -8.016 1.00 86.94 97 LEU A N 1
ATOM 784 C CA . LEU A 1 97 ? 4.957 10.177 -7.783 1.00 86.94 97 LEU A CA 1
ATOM 785 C C . LEU A 1 97 ? 5.188 9.086 -6.732 1.00 86.94 97 LEU A C 1
ATOM 787 O O . LEU A 1 97 ? 4.448 9.022 -5.752 1.00 86.94 97 LEU A O 1
ATOM 791 N N . VAL A 1 98 ? 6.285 8.335 -6.848 1.00 87.62 98 VAL A N 1
ATOM 792 C CA . VAL A 1 98 ? 6.701 7.332 -5.851 1.00 87.62 98 VAL A CA 1
ATOM 793 C C . VAL A 1 98 ? 6.876 7.955 -4.462 1.00 87.62 98 VAL A C 1
ATOM 795 O O . VAL A 1 98 ? 6.440 7.394 -3.457 1.00 87.62 98 VAL A O 1
ATOM 798 N N . PHE A 1 99 ? 7.457 9.153 -4.380 1.00 89.75 99 PHE A N 1
ATOM 799 C CA . PHE A 1 99 ? 7.591 9.879 -3.118 1.00 89.75 99 PHE A CA 1
ATOM 800 C C . PHE A 1 99 ? 6.230 10.231 -2.491 1.00 89.75 99 PHE A C 1
ATOM 802 O O . PHE A 1 99 ? 6.026 10.030 -1.290 1.00 89.75 99 PHE A O 1
ATOM 809 N N . ILE A 1 100 ? 5.275 10.711 -3.297 1.00 91.69 100 ILE A N 1
ATOM 810 C CA . ILE A 1 100 ? 3.903 11.004 -2.849 1.00 91.69 100 ILE A CA 1
ATOM 811 C C . ILE A 1 100 ? 3.211 9.730 -2.355 1.00 91.69 100 ILE A C 1
ATOM 813 O O . ILE A 1 100 ? 2.566 9.750 -1.303 1.00 91.69 100 ILE A O 1
ATOM 817 N N . GLU A 1 101 ? 3.370 8.617 -3.069 1.00 92.31 101 GLU A N 1
ATOM 818 C CA . GLU A 1 101 ? 2.816 7.323 -2.673 1.00 92.31 101 GLU A CA 1
ATOM 819 C C . GLU A 1 101 ? 3.314 6.879 -1.296 1.00 92.31 101 GLU A C 1
ATOM 821 O O . GLU A 1 101 ? 2.512 6.536 -0.423 1.00 92.31 101 GLU A O 1
ATOM 826 N N . ILE A 1 102 ? 4.627 6.956 -1.061 1.00 93.38 102 ILE A N 1
ATOM 827 C CA . ILE A 1 102 ? 5.235 6.598 0.224 1.00 93.38 102 ILE A CA 1
ATOM 828 C C . ILE A 1 102 ? 4.673 7.475 1.353 1.00 93.38 102 ILE A C 1
ATOM 830 O O . ILE A 1 102 ? 4.286 6.955 2.404 1.00 93.38 102 ILE A O 1
ATOM 834 N N . ILE A 1 103 ? 4.562 8.792 1.143 1.00 95.25 103 ILE A N 1
ATOM 835 C CA . ILE A 1 103 ? 3.984 9.710 2.138 1.00 95.25 103 ILE A CA 1
ATOM 836 C C . ILE A 1 103 ? 2.533 9.338 2.455 1.00 95.25 103 ILE A C 1
ATOM 838 O O . ILE A 1 103 ? 2.147 9.302 3.627 1.00 95.25 103 ILE A O 1
ATOM 842 N N . LEU A 1 104 ? 1.725 9.041 1.436 1.00 95.00 104 LEU A N 1
ATOM 843 C CA . LEU A 1 104 ? 0.329 8.648 1.614 1.00 95.00 104 LEU A CA 1
ATOM 844 C C . LEU A 1 104 ? 0.199 7.330 2.384 1.00 95.00 104 LEU A C 1
ATOM 846 O O . LEU A 1 104 ? -0.655 7.234 3.269 1.00 95.00 104 LEU A O 1
ATOM 850 N N . ILE A 1 105 ? 1.061 6.342 2.117 1.00 95.31 105 ILE A N 1
ATOM 851 C CA . ILE A 1 105 ? 1.112 5.092 2.889 1.00 95.31 105 ILE A CA 1
ATOM 852 C C . ILE A 1 105 ? 1.434 5.396 4.353 1.00 95.31 105 ILE A C 1
ATOM 854 O O . ILE A 1 105 ? 0.706 4.954 5.245 1.00 95.31 105 ILE A O 1
ATOM 858 N N . ILE A 1 106 ? 2.480 6.181 4.624 1.00 95.56 106 ILE A N 1
ATOM 859 C CA . ILE A 1 106 ? 2.876 6.541 5.993 1.00 95.56 106 ILE A CA 1
ATOM 860 C C . ILE A 1 106 ? 1.725 7.254 6.716 1.00 95.56 106 ILE A C 1
ATOM 862 O O . ILE A 1 106 ? 1.379 6.885 7.841 1.00 95.56 106 ILE A O 1
ATOM 866 N N . ALA A 1 107 ? 1.081 8.227 6.067 1.00 95.25 107 ALA A N 1
ATOM 867 C CA . ALA A 1 107 ? -0.056 8.953 6.624 1.00 95.25 107 ALA A CA 1
ATOM 868 C C . ALA A 1 107 ? -1.254 8.027 6.907 1.00 95.25 107 ALA A C 1
ATOM 870 O O . ALA A 1 107 ? -1.860 8.099 7.982 1.00 95.25 107 ALA A O 1
ATOM 871 N N . ALA A 1 108 ? -1.569 7.111 5.988 1.00 95.25 108 ALA A N 1
ATOM 872 C CA . ALA A 1 108 ? -2.622 6.120 6.171 1.00 95.25 108 ALA A CA 1
ATOM 873 C C . ALA A 1 108 ? -2.331 5.216 7.377 1.00 95.25 108 ALA A C 1
ATOM 875 O O . ALA A 1 108 ? -3.189 5.041 8.248 1.00 95.25 108 ALA A O 1
ATOM 876 N N . PHE A 1 109 ? -1.109 4.692 7.492 1.00 94.75 109 PHE A N 1
ATOM 877 C CA . PHE A 1 109 ? -0.723 3.837 8.614 1.00 94.75 109 PHE A CA 1
ATOM 878 C C . PHE A 1 109 ? -0.681 4.584 9.942 1.00 94.75 109 PHE A C 1
ATOM 880 O O . PHE A 1 109 ? -1.160 4.050 10.945 1.00 94.75 109 PHE A O 1
ATOM 887 N N . TYR A 1 110 ? -0.219 5.833 9.952 1.00 94.50 110 TYR A N 1
ATOM 888 C CA . TYR A 1 110 ? -0.299 6.692 11.128 1.00 94.50 110 TYR A CA 1
ATOM 889 C C . TYR A 1 110 ? -1.742 6.789 11.650 1.00 94.50 110 TYR A C 1
ATOM 891 O O . TYR A 1 110 ? -1.988 6.622 12.846 1.00 94.50 110 TYR A O 1
ATOM 899 N N . ILE A 1 111 ? -2.727 6.958 10.759 1.00 92.94 111 ILE A N 1
ATOM 900 C CA . ILE A 1 111 ? -4.152 6.976 11.122 1.00 92.94 111 ILE A CA 1
ATOM 901 C C . ILE A 1 111 ? -4.634 5.594 11.603 1.00 92.94 111 ILE A C 1
ATOM 903 O O . ILE A 1 111 ? -5.360 5.512 12.601 1.00 92.94 111 ILE A O 1
ATOM 907 N N . LEU A 1 112 ? -4.233 4.505 10.937 1.00 91.56 112 LEU A N 1
ATOM 908 C CA . LEU A 1 112 ? -4.630 3.130 11.287 1.00 91.56 112 LEU A CA 1
ATOM 909 C C . LEU A 1 112 ? -4.076 2.651 12.640 1.00 91.56 112 LEU A C 1
ATOM 911 O O . LEU A 1 112 ? -4.655 1.743 13.250 1.00 91.56 112 LEU A O 1
ATOM 915 N N . TYR A 1 113 ? -2.986 3.252 13.121 1.00 92.75 113 TYR A N 1
ATOM 916 C CA . TYR A 1 113 ? -2.401 2.980 14.437 1.00 92.75 113 TYR A CA 1
ATOM 917 C C . TYR A 1 113 ? -2.895 3.913 15.550 1.00 92.75 113 TYR A C 1
ATOM 919 O O . TYR A 1 113 ? -2.579 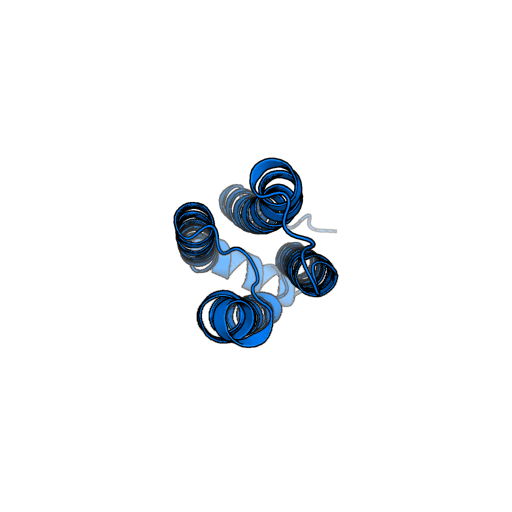3.685 16.717 1.00 92.75 113 TYR A O 1
ATOM 927 N N . GLN A 1 114 ? -3.748 4.903 15.255 1.00 90.81 114 GLN A N 1
ATOM 928 C CA . GLN A 1 114 ? -4.346 5.727 16.309 1.00 90.81 114 GLN A CA 1
ATOM 929 C C . GLN A 1 114 ? -5.191 4.877 17.281 1.00 90.81 114 GLN A C 1
ATOM 931 O O . GLN A 1 114 ? -5.920 3.978 16.845 1.00 90.81 114 GLN A O 1
ATOM 936 N N . PRO A 1 115 ? -5.233 5.211 18.589 1.00 85.38 115 PRO A N 1
ATOM 937 C CA . PRO A 1 115 ? -5.938 4.415 19.602 1.00 85.38 115 PRO A CA 1
ATOM 938 C C . PRO A 1 115 ? -7.424 4.173 19.305 1.00 85.38 115 PRO A C 1
ATOM 940 O O . PRO A 1 115 ? 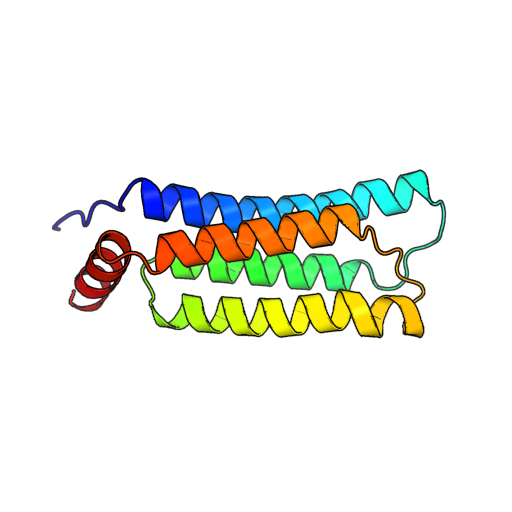-8.008 3.179 19.736 1.00 85.38 115 PRO A O 1
ATOM 943 N N . LYS A 1 116 ? -8.073 5.098 18.585 1.00 84.12 116 LYS A N 1
ATOM 944 C CA . LYS A 1 116 ? -9.477 4.964 18.164 1.00 84.12 116 LYS A CA 1
ATOM 945 C C . LYS A 1 116 ? -9.647 3.915 17.056 1.00 84.12 116 LYS A C 1
ATOM 947 O O . LYS A 1 116 ? -10.619 3.168 17.086 1.00 84.12 116 LYS A O 1
ATOM 952 N N . ALA A 1 117 ? -8.705 3.840 16.114 1.00 84.44 117 ALA A N 1
ATOM 953 C CA . ALA A 1 117 ? -8.695 2.836 15.053 1.00 84.44 117 ALA A CA 1
ATOM 954 C C . ALA A 1 117 ? -8.345 1.451 15.614 1.00 84.44 117 ALA A C 1
ATOM 956 O O . ALA A 1 117 ? -9.063 0.487 15.364 1.00 84.44 117 ALA A O 1
ATOM 957 N N . VAL A 1 118 ? -7.310 1.361 16.458 1.00 86.88 118 VAL A N 1
ATOM 958 C CA . VAL A 1 118 ? -6.890 0.101 17.099 1.00 86.88 118 VAL A CA 1
ATOM 959 C C . VAL A 1 118 ? -8.022 -0.529 17.914 1.00 86.88 118 VAL A C 1
ATOM 961 O O . VAL A 1 118 ? -8.255 -1.732 17.811 1.00 86.88 118 VAL A O 1
ATOM 964 N N . ARG A 1 119 ? -8.792 0.276 18.659 1.00 85.94 119 ARG A N 1
ATOM 965 C CA . ARG A 1 119 ? -9.981 -0.203 19.383 1.00 85.94 119 ARG A CA 1
ATOM 966 C C . ARG A 1 119 ? -11.016 -0.859 18.467 1.00 85.94 119 ARG A C 1
ATOM 968 O O . ARG A 1 119 ? -11.585 -1.880 18.843 1.00 85.94 119 ARG A O 1
ATOM 975 N N . TRP A 1 120 ? -11.238 -0.310 17.272 1.00 87.50 120 TRP A N 1
ATOM 976 C CA . TRP A 1 120 ? -12.152 -0.903 16.293 1.00 87.50 120 TRP A CA 1
ATOM 977 C C . TRP A 1 120 ? -11.645 -2.257 15.786 1.00 87.50 120 TRP A C 1
ATOM 979 O O . TRP A 1 120 ? -12.400 -3.228 15.790 1.00 87.50 120 TRP A O 1
ATOM 989 N N . PHE A 1 121 ? -10.358 -2.358 15.444 1.00 86.25 121 PHE A N 1
ATOM 990 C CA . PHE A 1 121 ? -9.750 -3.630 15.051 1.00 86.25 121 PHE A CA 1
ATOM 991 C C . PHE A 1 121 ? -9.821 -4.680 16.173 1.00 86.25 121 PHE A C 1
ATOM 993 O O . PHE A 1 121 ? -10.095 -5.848 15.914 1.00 86.25 121 PHE A O 1
ATOM 1000 N N . ASN A 1 122 ? -9.596 -4.281 17.432 1.00 85.56 122 ASN A N 1
ATOM 1001 C CA . ASN A 1 122 ? -9.698 -5.180 18.587 1.00 85.56 122 ASN A CA 1
ATOM 1002 C C . ASN A 1 122 ? -11.118 -5.713 18.778 1.00 85.56 122 ASN A C 1
ATOM 1004 O O . ASN A 1 122 ? -11.282 -6.916 18.940 1.00 85.56 122 ASN A O 1
ATOM 1008 N N . LYS A 1 123 ? -12.121 -4.834 18.694 1.00 82.81 123 LYS A N 1
ATOM 1009 C CA . LYS A 1 123 ? -13.534 -5.201 18.834 1.00 82.81 123 LYS A CA 1
ATOM 1010 C C . LYS A 1 123 ? -14.047 -6.066 17.680 1.00 82.81 123 LYS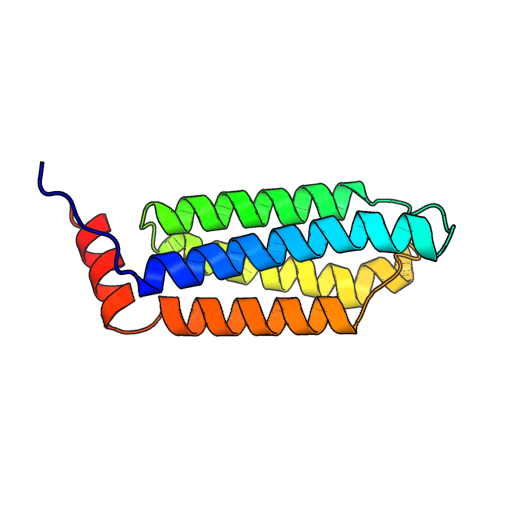 A C 1
ATOM 1012 O O . LYS A 1 123 ? -14.950 -6.861 17.882 1.00 82.81 123 LYS A O 1
ATOM 1017 N N . THR A 1 124 ? -13.501 -5.896 16.478 1.00 78.25 124 THR A N 1
ATOM 1018 C CA . THR A 1 124 ? -13.923 -6.671 15.299 1.00 78.25 124 THR A CA 1
ATOM 1019 C C . THR A 1 124 ? -13.38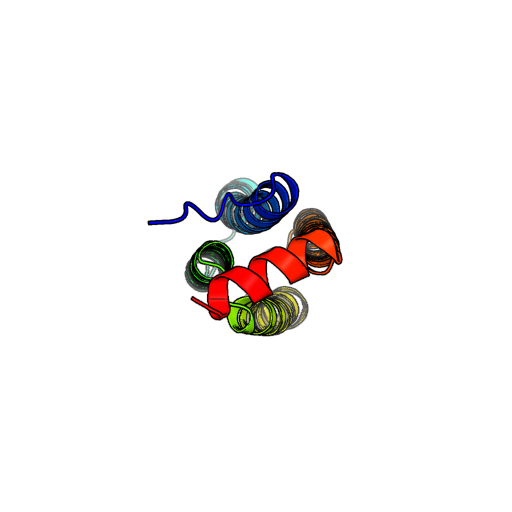7 -8.103 15.338 1.00 78.25 124 THR A C 1
ATOM 1021 O O . THR A 1 124 ? -14.055 -8.998 14.852 1.00 78.25 124 THR A O 1
ATOM 1024 N N . GLN A 1 125 ? -12.216 -8.331 15.945 1.00 68.88 125 GLN A N 1
ATOM 1025 C CA . GLN A 1 125 ? -11.628 -9.671 16.098 1.00 68.88 125 GLN A CA 1
ATOM 1026 C C . GLN A 1 125 ? -12.087 -10.432 17.351 1.00 68.88 125 GLN A C 1
ATOM 1028 O O . GLN A 1 125 ? -11.745 -11.597 17.504 1.00 68.88 125 GLN A O 1
ATOM 1033 N N . SER A 1 126 ? -12.781 -9.772 18.281 1.00 60.81 126 SER A N 1
ATOM 1034 C CA . SER A 1 126 ? -13.338 -10.412 19.482 1.00 60.81 126 SER A CA 1
ATOM 1035 C C . SER A 1 126 ? -14.756 -10.956 19.273 1.00 60.81 126 SER A C 1
ATOM 1037 O O . SER A 1 126 ? -15.374 -11.401 20.236 1.00 60.81 126 SER A O 1
ATOM 1039 N N . VAL A 1 127 ? -15.296 -10.805 18.062 1.00 53.50 127 VAL A N 1
ATOM 1040 C CA . VAL A 1 127 ? -16.602 -11.313 17.619 1.00 53.50 127 VAL A CA 1
ATOM 1041 C C . VAL A 1 127 ? -16.341 -12.490 16.698 1.00 53.50 127 VAL A C 1
ATOM 1043 O O . VAL A 1 127 ? -17.079 -13.484 16.833 1.00 53.50 127 VAL A O 1
#

Secondary structure (DSSP, 8-state):
----PPPHHHHHHHHHHHHHHHHHHHHHHHHHHHH----TTHHHHHHHHHHHHHHHHHHHTT-HHHHHHHHHHHHHHHHIIIIIHHHHH-----HHHHHHHHHHHHHHHHHHTSHHHHHHHHHHHT-

Sequence (127 aa):
MNKVIRPKRVYAAIWMLYGVSILGLLDLMTSSTLVMVPMEHVWLDVVAYIVLIAVAFVISLGVKAAKWIYIILAIIWYAFLIFYLPEHASHPLNFWLVFIEIILIIAAFYILYQPKAVRWFNKTQSV